Protein AF-A0A183B6N8-F1 (afdb_monomer_lite)

Foldseek 3Di:
DDDDPPPPDPVVVVVVVVVVVVVVVVVVVVLVVVLVVLVVVLVVLVVVLVVQLVVLVVLCPDPPPSNVVSVVSVVVSVVSVVVSVVSVVVSVVD

InterPro domains:
  IPR013606 IMD/I-BAR domain [PF08397] (22-91)
  IPR013606 IMD/I-BAR domain [PS51338] (1-94)
  IPR027267 AH/BAR domain superfamily [G3DSA:1.20.1270.60] (5-93)
  IPR027267 AH/BAR domain superfamily [SSF103657] (22-92)
  IPR030127 I-BAR domain containing protein MTSS1/MTSS2 [PTHR15708] (13-91)

pLDDT: mean 89.83, std 12.02, range [41.78, 97.88]

Structure (mmCIF, N/CA/C/O backbone):
data_AF-A0A183B6N8-F1
#
_entry.id   AF-A0A183B6N8-F1
#
loop_
_atom_site.group_PDB
_atom_site.id
_atom_site.type_symbol
_atom_site.label_atom_id
_atom_site.label_alt_id
_atom_site.label_comp_id
_atom_site.label_asym_id
_atom_site.label_entity_id
_atom_site.label_seq_id
_atom_site.pdbx_PDB_ins_code
_atom_site.Cartn_x
_atom_site.Cartn_y
_atom_site.Cartn_z
_atom_site.occupancy
_atom_site.B_iso_or_equiv
_atom_site.auth_seq_id
_atom_site.auth_comp_id
_atom_site.auth_asym_id
_atom_site.auth_atom_id
_atom_site.pdbx_PDB_model_num
ATOM 1 N N . MET A 1 1 ? -19.800 -35.097 45.215 1.00 41.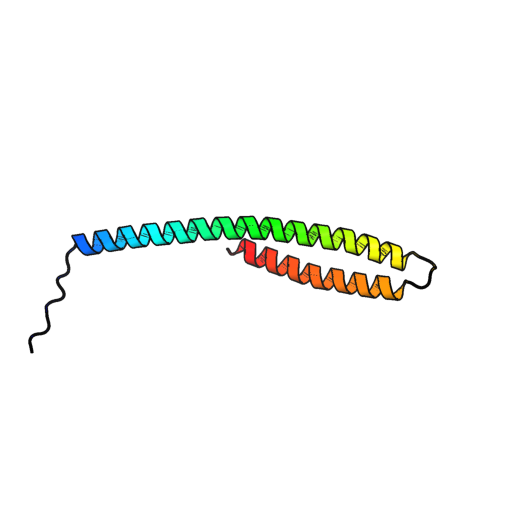78 1 MET A N 1
ATOM 2 C CA . MET A 1 1 ? -19.174 -34.107 44.311 1.00 41.78 1 MET A CA 1
ATOM 3 C C . MET A 1 1 ? -20.260 -33.145 43.850 1.00 41.78 1 MET A C 1
ATOM 5 O O . MET A 1 1 ? -21.082 -33.523 43.029 1.00 41.78 1 MET A O 1
ATOM 9 N N . ARG A 1 2 ? -20.374 -31.969 44.478 1.00 41.81 2 ARG A N 1
ATOM 10 C CA . ARG A 1 2 ? -21.447 -30.997 44.206 1.00 41.81 2 ARG A CA 1
ATOM 11 C C . ARG A 1 2 ? -20.911 -30.000 43.179 1.00 41.81 2 ARG A C 1
ATOM 13 O O . ARG A 1 2 ? -19.966 -29.284 43.490 1.00 41.81 2 ARG A O 1
ATOM 20 N N . ALA A 1 3 ? -21.450 -30.014 41.961 1.00 52.09 3 ALA A N 1
ATOM 21 C CA . ALA A 1 3 ? -21.128 -29.011 40.951 1.00 52.09 3 ALA A CA 1
ATOM 22 C C . ALA A 1 3 ? -21.458 -27.623 41.523 1.00 52.09 3 ALA A C 1
ATOM 24 O O . ALA A 1 3 ? -22.570 -27.406 42.012 1.00 52.09 3 ALA A O 1
ATOM 25 N N . ALA A 1 4 ? -20.475 -26.720 41.545 1.00 55.47 4 ALA A N 1
ATOM 26 C CA . ALA A 1 4 ? -20.685 -25.354 42.003 1.00 55.47 4 ALA A CA 1
ATOM 27 C C . ALA A 1 4 ? -21.736 -24.682 41.099 1.00 55.47 4 ALA A C 1
ATOM 29 O O . ALA A 1 4 ? -21.630 -24.796 39.875 1.00 55.47 4 ALA A O 1
ATOM 30 N N . PRO A 1 5 ? -22.757 -24.009 41.657 1.00 55.78 5 PRO A N 1
ATOM 31 C CA . PRO A 1 5 ? -23.705 -23.265 40.845 1.00 55.78 5 PRO A CA 1
ATOM 32 C C . PRO A 1 5 ? -22.947 -22.136 40.144 1.00 55.78 5 PRO A C 1
ATOM 34 O O . PRO A 1 5 ? -22.256 -21.354 40.795 1.00 55.78 5 PRO A O 1
ATOM 37 N N . VAL A 1 6 ? -23.059 -22.058 38.817 1.00 61.69 6 VAL A N 1
ATOM 38 C CA . VAL A 1 6 ? -22.576 -20.907 38.050 1.00 61.69 6 VAL A CA 1
ATOM 39 C C . VAL A 1 6 ? -23.412 -19.710 38.506 1.00 61.69 6 VAL A C 1
ATOM 41 O O . VAL A 1 6 ? -24.559 -19.555 38.093 1.00 61.69 6 VAL A O 1
ATOM 44 N N . SER A 1 7 ? -22.896 -18.909 39.438 1.00 61.16 7 SER A N 1
ATOM 45 C CA . SER A 1 7 ? -23.584 -17.717 39.920 1.00 61.16 7 SER A CA 1
ATOM 46 C C . SER A 1 7 ? -23.559 -16.660 38.818 1.00 61.16 7 SER A C 1
ATOM 48 O O . SER A 1 7 ? -22.571 -15.966 38.583 1.00 61.16 7 SER A O 1
ATOM 50 N N . PHE A 1 8 ? -24.670 -16.563 38.094 1.00 67.06 8 PHE A N 1
ATOM 51 C CA . PHE A 1 8 ? -24.933 -15.498 37.138 1.00 67.06 8 PHE A CA 1
ATOM 52 C C . PHE A 1 8 ? -25.068 -14.180 37.910 1.00 67.06 8 PHE A C 1
ATOM 54 O O . PHE A 1 8 ? -26.124 -13.870 38.457 1.00 67.06 8 PHE A O 1
ATOM 61 N N . SER A 1 9 ? -23.973 -13.429 38.022 1.00 84.44 9 SER A N 1
ATOM 62 C CA . SER A 1 9 ? -24.003 -12.081 38.584 1.00 84.44 9 SER A CA 1
ATOM 63 C C . SER A 1 9 ? -24.122 -11.070 37.451 1.00 84.44 9 SER A C 1
ATOM 65 O O . SER A 1 9 ? -23.210 -10.913 36.640 1.00 84.44 9 SER A O 1
ATOM 67 N N . PHE A 1 10 ? -25.238 -10.348 37.405 1.00 89.62 10 PHE A N 1
ATOM 68 C CA . PHE A 1 10 ? -25.482 -9.315 36.397 1.00 89.62 10 PHE A CA 1
ATOM 69 C C . PHE A 1 10 ? -24.348 -8.271 36.335 1.00 89.62 10 PHE A C 1
ATOM 71 O O . PHE A 1 10 ? -23.967 -7.807 35.260 1.00 89.62 10 PHE A O 1
ATOM 78 N N . THR A 1 11 ? -23.743 -7.942 37.480 1.00 91.00 11 THR A N 1
ATOM 79 C CA . THR A 1 11 ? -22.644 -6.970 37.562 1.00 91.00 11 THR A CA 1
ATOM 80 C C . THR A 1 11 ? -21.350 -7.474 36.924 1.00 91.00 11 THR A C 1
ATOM 82 O O . THR A 1 11 ? -20.657 -6.690 36.274 1.00 91.00 11 THR A O 1
ATOM 85 N N . SER A 1 12 ? -21.030 -8.769 37.042 1.00 90.38 12 SER A N 1
ATOM 86 C CA . SER A 1 12 ? -19.833 -9.339 36.408 1.00 90.38 12 SER A CA 1
ATOM 87 C C . SER A 1 12 ? -19.997 -9.429 34.893 1.00 90.38 12 SER A C 1
ATOM 89 O O . SER A 1 12 ? -19.066 -9.130 34.148 1.00 90.38 12 SER A O 1
ATOM 91 N N . GLN A 1 13 ? -21.201 -9.743 34.415 1.00 91.62 13 GLN A N 1
ATOM 92 C CA . GLN A 1 13 ? -21.498 -9.730 32.985 1.00 91.62 13 GLN A CA 1
ATOM 93 C C . GLN A 1 13 ? -21.437 -8.325 32.392 1.00 91.62 13 GLN A C 1
ATOM 95 O O . GLN A 1 13 ? -20.855 -8.145 31.326 1.00 91.62 13 GLN A O 1
ATOM 100 N N . LEU A 1 14 ? -21.968 -7.318 33.091 1.00 93.19 14 LEU A N 1
ATOM 101 C CA . LEU A 1 14 ? -21.832 -5.921 32.676 1.00 93.19 14 LEU A CA 1
ATOM 102 C C . LEU A 1 14 ? -20.364 -5.487 32.584 1.00 93.19 14 LEU A C 1
ATOM 104 O O . LEU A 1 14 ? -19.990 -4.805 31.630 1.00 93.19 14 LEU A O 1
ATOM 108 N N . ALA A 1 15 ? -19.527 -5.887 33.543 1.00 93.50 15 ALA A N 1
ATOM 109 C CA . ALA A 1 15 ? -18.093 -5.608 33.498 1.00 93.50 15 ALA A CA 1
ATOM 110 C C . ALA A 1 15 ? -17.422 -6.279 32.286 1.00 93.50 15 ALA A C 1
ATOM 112 O O . ALA A 1 15 ? -16.668 -5.629 31.561 1.00 93.50 15 ALA A O 1
ATOM 113 N N . ASN A 1 16 ? -17.761 -7.541 32.007 1.00 94.25 16 ASN A N 1
ATOM 114 C CA . ASN A 1 16 ? -17.248 -8.270 30.846 1.00 94.25 16 ASN A CA 1
ATOM 115 C C . ASN A 1 16 ? -17.671 -7.630 29.516 1.00 94.25 16 ASN A C 1
ATOM 117 O O . ASN A 1 16 ? -16.857 -7.531 28.599 1.00 94.25 16 ASN A O 1
ATOM 121 N N . LEU A 1 17 ? -18.917 -7.159 29.408 1.00 96.00 17 LEU A N 1
ATOM 122 C CA . LEU A 1 17 ? -19.410 -6.460 28.218 1.00 96.00 17 LEU A CA 1
ATOM 123 C C . LEU A 1 17 ? -18.656 -5.149 27.986 1.00 96.00 17 LEU A C 1
ATOM 125 O O . LEU A 1 17 ? -18.225 -4.887 26.866 1.00 96.00 17 LEU A O 1
ATOM 129 N N . LYS A 1 18 ? -18.431 -4.361 29.045 1.00 95.25 18 LYS A N 1
ATOM 130 C CA . LYS A 1 18 ? -17.631 -3.129 28.966 1.00 95.25 18 LYS A CA 1
ATOM 131 C C . LYS A 1 18 ? -16.202 -3.408 28.510 1.00 95.25 18 LYS A C 1
ATOM 133 O O . LYS A 1 18 ? -15.709 -2.720 27.626 1.00 95.25 18 LYS A O 1
ATOM 138 N N . ASN A 1 19 ? -15.565 -4.440 29.063 1.00 96.56 19 ASN A N 1
ATOM 139 C CA . ASN A 1 19 ? -14.228 -4.846 28.635 1.00 96.56 19 ASN A CA 1
ATOM 140 C C . ASN A 1 19 ? -14.211 -5.341 27.180 1.00 96.56 19 ASN A C 1
ATOM 142 O O . ASN A 1 19 ? -13.276 -5.090 26.435 1.00 96.56 19 ASN A O 1
ATOM 146 N N . THR A 1 20 ? -15.257 -6.037 26.741 1.00 97.25 20 THR A N 1
ATOM 147 C CA . THR A 1 20 ? -15.354 -6.487 25.346 1.00 97.25 20 THR A CA 1
ATOM 148 C C . THR A 1 20 ? -15.515 -5.300 24.395 1.00 97.25 20 THR A C 1
ATOM 150 O O . THR A 1 20 ? -14.910 -5.294 23.327 1.00 97.25 20 THR A O 1
ATOM 153 N N . LEU A 1 21 ? -16.275 -4.273 24.789 1.00 97.69 21 LEU A N 1
ATOM 154 C CA . LEU A 1 21 ? -16.430 -3.048 24.006 1.00 97.69 21 LEU A CA 1
ATOM 155 C C . LEU A 1 21 ? -15.093 -2.319 23.817 1.00 97.69 21 LEU A C 1
ATOM 157 O O . LEU A 1 21 ? -14.759 -1.969 22.690 1.00 97.69 21 LEU A O 1
ATOM 161 N N . THR A 1 22 ? -14.295 -2.163 24.876 1.00 97.44 22 THR A N 1
ATOM 162 C CA . THR A 1 22 ? -12.979 -1.509 24.770 1.00 97.44 22 THR A CA 1
ATOM 163 C C . THR A 1 22 ? -12.010 -2.292 23.881 1.00 97.44 22 THR A C 1
ATOM 165 O O . THR A 1 22 ? -11.240 -1.698 23.128 1.00 97.44 22 THR A O 1
ATOM 168 N N . LEU A 1 23 ? -12.066 -3.629 23.907 1.00 97.81 23 LEU A N 1
ATOM 169 C CA . LEU A 1 23 ? -11.287 -4.470 22.991 1.00 97.81 23 LEU A CA 1
ATOM 170 C C . LEU A 1 23 ? -11.715 -4.274 21.528 1.00 97.81 23 LEU A C 1
ATOM 172 O O . LEU A 1 23 ? -10.859 -4.195 20.647 1.00 97.81 23 LEU A O 1
ATOM 176 N N . TRP A 1 24 ? -13.018 -4.159 21.258 1.00 97.81 24 TRP A N 1
ATOM 177 C CA . TRP A 1 24 ? -13.517 -3.847 19.915 1.00 97.81 24 TRP A CA 1
ATOM 178 C C . TRP A 1 24 ? -13.065 -2.467 19.436 1.00 97.81 24 TRP A C 1
ATOM 180 O O . TRP A 1 24 ? -12.629 -2.336 18.293 1.00 97.81 24 TRP A O 1
ATOM 190 N N . GLU A 1 25 ? -13.111 -1.453 20.300 1.00 97.81 25 GLU A N 1
ATOM 191 C CA . GLU A 1 25 ? -12.618 -0.108 19.983 1.00 97.81 25 GLU A CA 1
ATOM 192 C C . GLU A 1 25 ? -11.121 -0.112 19.629 1.00 97.81 25 GLU A C 1
ATOM 194 O O . GLU A 1 25 ? -10.709 0.545 18.669 1.00 97.81 25 GLU A O 1
ATOM 199 N N . ASP A 1 26 ? -10.303 -0.893 20.341 1.00 97.69 26 ASP A N 1
ATOM 200 C CA . ASP A 1 26 ? -8.877 -1.052 20.033 1.00 97.69 26 ASP A CA 1
ATOM 201 C C . ASP A 1 26 ? -8.651 -1.723 18.665 1.00 97.69 26 ASP A C 1
ATOM 203 O O . ASP A 1 26 ? -7.831 -1.252 17.870 1.00 97.69 26 ASP A O 1
ATOM 207 N N . VAL A 1 27 ? -9.420 -2.769 18.339 1.00 97.75 27 VAL A N 1
ATOM 208 C CA . VAL A 1 27 ? -9.377 -3.416 17.014 1.00 97.75 27 VAL A CA 1
ATOM 209 C C . VAL A 1 27 ? -9.748 -2.425 15.912 1.00 97.75 27 VAL A C 1
ATOM 211 O O . VAL A 1 27 ? -9.028 -2.332 14.916 1.00 97.75 27 VAL A O 1
ATOM 214 N N . VAL A 1 28 ? -10.815 -1.642 16.092 1.00 97.12 28 VAL A N 1
ATOM 215 C CA . VAL A 1 28 ? -11.223 -0.604 15.132 1.00 97.12 28 VAL A CA 1
ATOM 216 C C . VAL A 1 28 ? -10.107 0.428 14.953 1.00 97.12 28 VAL A C 1
ATOM 218 O O . VAL A 1 28 ? -9.700 0.712 13.827 1.00 97.12 28 VAL A O 1
ATOM 221 N N . SER A 1 29 ? -9.537 0.936 16.047 1.00 97.69 29 SER A N 1
ATOM 222 C CA . SER A 1 29 ? -8.441 1.913 16.016 1.00 97.69 29 SER A CA 1
ATOM 223 C C . SER A 1 29 ? -7.210 1.393 15.265 1.00 97.69 29 SER A C 1
ATOM 225 O O . SER A 1 29 ? -6.642 2.083 14.412 1.00 97.69 29 SER A O 1
ATOM 227 N N . LYS A 1 30 ? -6.802 0.148 15.531 1.00 97.88 30 LYS A N 1
ATOM 228 C CA . LYS A 1 30 ? -5.671 -0.500 14.849 1.00 97.88 30 LYS A CA 1
ATOM 229 C C . LYS A 1 30 ? -5.956 -0.749 13.370 1.00 97.88 30 LYS A C 1
ATOM 231 O O . LYS A 1 30 ? -5.075 -0.518 12.543 1.00 97.88 30 LYS A O 1
ATOM 236 N N . THR A 1 31 ? -7.178 -1.148 13.033 1.00 97.31 31 THR A N 1
ATOM 237 C CA . THR A 1 31 ? -7.617 -1.371 11.648 1.00 97.31 31 THR A CA 1
ATOM 238 C C . THR A 1 31 ? -7.571 -0.075 10.840 1.00 97.31 31 THR A C 1
ATOM 240 O O . THR A 1 31 ? -6.998 -0.045 9.753 1.00 97.31 31 THR A O 1
ATOM 243 N N . MET A 1 32 ? -8.043 1.036 11.412 1.00 97.00 32 MET A N 1
ATOM 244 C CA . MET A 1 32 ? -7.963 2.354 10.772 1.00 97.00 32 MET A CA 1
ATOM 245 C C . MET A 1 32 ? -6.513 2.783 10.498 1.00 97.00 32 MET A C 1
ATOM 247 O O . MET A 1 32 ? -6.206 3.294 9.420 1.00 97.00 32 MET A O 1
ATOM 251 N N . LYS A 1 33 ? -5.594 2.538 11.444 1.00 97.38 33 LYS A N 1
ATOM 252 C CA . LYS A 1 33 ? -4.157 2.813 11.253 1.00 97.38 33 LYS A CA 1
ATOM 253 C C . LYS A 1 33 ? -3.554 1.950 10.146 1.00 97.38 33 LYS A C 1
ATOM 255 O O . LYS A 1 33 ? -2.788 2.460 9.330 1.00 97.38 33 LYS A O 1
ATOM 260 N N . LEU A 1 34 ? -3.914 0.667 10.102 1.00 96.25 34 LEU A N 1
ATOM 261 C CA . LEU A 1 34 ? -3.489 -0.249 9.047 1.00 96.25 34 LEU A CA 1
ATOM 262 C C . LEU A 1 34 ? -3.976 0.232 7.674 1.00 96.25 34 LEU A C 1
ATOM 264 O O . LEU A 1 34 ? -3.171 0.313 6.748 1.00 96.25 34 LEU A O 1
ATOM 268 N N . SER A 1 35 ? -5.252 0.613 7.562 1.00 96.00 35 SER A N 1
ATOM 269 C CA . SER A 1 35 ? -5.845 1.102 6.312 1.00 96.00 35 SER A CA 1
ATOM 270 C C . SER A 1 35 ? -5.149 2.374 5.802 1.00 96.00 35 SER A C 1
ATOM 272 O O . SER A 1 35 ? -4.823 2.510 4.617 1.00 96.00 35 SER A O 1
ATOM 274 N N . ALA A 1 36 ? -4.812 3.295 6.711 1.00 96.81 36 ALA A N 1
ATOM 275 C CA . ALA A 1 36 ? -4.044 4.492 6.375 1.00 96.81 36 ALA A CA 1
ATOM 276 C C . ALA A 1 36 ? -2.618 4.164 5.896 1.00 96.81 36 ALA A C 1
ATOM 278 O O . ALA A 1 36 ? -2.171 4.698 4.880 1.00 96.81 36 ALA A O 1
ATOM 279 N N . ALA A 1 37 ? -1.911 3.265 6.588 1.00 96.88 37 ALA A N 1
ATOM 280 C CA . ALA A 1 37 ? -0.560 2.858 6.206 1.00 96.88 37 ALA A CA 1
ATOM 281 C C . ALA A 1 37 ? -0.539 2.155 4.840 1.00 96.88 37 ALA A C 1
ATOM 283 O O . ALA A 1 37 ? 0.286 2.479 3.985 1.00 96.88 37 ALA A O 1
ATOM 284 N N . LEU A 1 38 ? -1.483 1.242 4.600 1.00 96.56 38 LEU A N 1
ATOM 285 C CA . LEU A 1 38 ? -1.637 0.554 3.320 1.00 96.56 38 LEU A CA 1
ATOM 286 C C . LEU A 1 38 ? -1.921 1.528 2.178 1.00 96.56 38 LEU A C 1
ATOM 288 O O . LEU A 1 38 ? -1.331 1.389 1.108 1.00 96.56 38 LEU A O 1
ATOM 292 N N . ARG A 1 39 ? -2.760 2.547 2.400 1.00 96.38 39 ARG A N 1
ATOM 293 C CA . ARG A 1 39 ? -2.998 3.603 1.406 1.00 96.38 39 ARG A CA 1
ATOM 294 C C . ARG A 1 39 ? -1.700 4.305 1.002 1.00 96.38 39 ARG A C 1
ATOM 296 O O . ARG A 1 39 ? -1.478 4.497 -0.194 1.00 96.38 39 ARG A O 1
ATOM 303 N N . THR A 1 40 ? -0.843 4.641 1.964 1.00 97.38 40 THR A N 1
ATOM 304 C CA . THR A 1 40 ? 0.473 5.237 1.692 1.00 97.38 40 THR A CA 1
ATOM 305 C C . THR A 1 40 ? 1.367 4.277 0.908 1.00 97.38 40 THR A C 1
ATOM 307 O O . THR A 1 40 ? 1.928 4.660 -0.114 1.00 97.38 40 THR A O 1
ATOM 310 N N . VAL A 1 41 ? 1.451 3.009 1.322 1.00 96.25 41 VAL A N 1
ATOM 311 C CA . VAL A 1 41 ? 2.254 1.985 0.629 1.00 96.25 41 VAL A CA 1
ATOM 312 C C . VAL A 1 41 ? 1.803 1.809 -0.823 1.00 96.25 41 VAL A C 1
ATOM 314 O O . VAL A 1 41 ? 2.638 1.775 -1.723 1.00 96.25 41 VAL A O 1
ATOM 317 N N . ILE A 1 42 ? 0.493 1.764 -1.074 1.00 96.25 42 ILE A N 1
ATOM 318 C CA . ILE A 1 42 ? -0.077 1.688 -2.425 1.00 96.25 42 ILE A CA 1
ATOM 319 C C . ILE A 1 42 ? 0.375 2.880 -3.279 1.00 96.25 42 ILE A C 1
ATOM 321 O O . ILE A 1 42 ? 0.751 2.695 -4.435 1.00 96.25 42 ILE A O 1
ATOM 325 N N . GLN A 1 43 ? 0.365 4.097 -2.726 1.00 96.69 43 GLN A N 1
ATOM 326 C CA . GLN A 1 43 ? 0.843 5.286 -3.439 1.00 96.69 43 GLN A CA 1
ATOM 327 C C . GLN A 1 43 ? 2.346 5.209 -3.738 1.00 96.69 43 GLN A C 1
ATOM 329 O O . GLN A 1 43 ? 2.761 5.545 -4.846 1.00 96.69 43 GLN A O 1
ATOM 334 N N . CYS A 1 44 ? 3.153 4.722 -2.792 1.00 96.94 44 CYS A N 1
ATOM 335 C CA . CYS A 1 44 ? 4.584 4.510 -3.001 1.00 96.94 44 CYS A CA 1
ATOM 336 C C . CYS A 1 44 ? 4.857 3.482 -4.110 1.00 96.94 44 CYS A C 1
ATOM 338 O O . CYS A 1 44 ? 5.701 3.734 -4.968 1.00 96.94 44 CYS A O 1
ATOM 340 N N . ILE A 1 45 ? 4.125 2.361 -4.133 1.00 95.62 45 ILE A N 1
ATOM 341 C CA . ILE A 1 45 ? 4.230 1.344 -5.192 1.00 95.62 45 ILE A CA 1
ATOM 342 C C . ILE A 1 45 ? 3.875 1.960 -6.548 1.00 95.62 45 ILE A C 1
ATOM 344 O O . ILE A 1 45 ? 4.644 1.821 -7.496 1.00 95.62 45 ILE A O 1
ATOM 348 N N . ALA A 1 46 ? 2.758 2.686 -6.638 1.00 95.50 46 ALA A N 1
ATOM 349 C CA . ALA A 1 46 ? 2.338 3.330 -7.881 1.00 95.50 46 ALA A CA 1
ATOM 350 C C . ALA A 1 46 ? 3.411 4.296 -8.420 1.00 95.50 46 ALA A C 1
ATOM 352 O O . ALA A 1 46 ? 3.772 4.222 -9.595 1.00 95.50 46 ALA A O 1
ATOM 353 N N . GLY A 1 47 ? 3.972 5.148 -7.553 1.00 96.50 47 GLY A N 1
ATOM 354 C CA . GLY A 1 47 ? 5.043 6.078 -7.924 1.00 96.50 47 GLY A CA 1
ATOM 355 C C . GLY A 1 47 ? 6.332 5.372 -8.358 1.00 96.50 47 GLY A C 1
ATOM 356 O O . GLY A 1 47 ? 6.944 5.761 -9.354 1.00 96.50 47 GLY A O 1
ATOM 357 N N . PHE A 1 48 ? 6.719 4.294 -7.668 1.00 95.88 48 PHE A N 1
ATOM 358 C CA . PHE A 1 48 ? 7.854 3.456 -8.063 1.00 95.88 48 PHE A CA 1
ATOM 359 C C . PHE A 1 48 ? 7.653 2.850 -9.458 1.00 95.88 48 PHE A C 1
ATOM 361 O O . PHE A 1 48 ? 8.536 2.966 -10.307 1.00 95.88 48 PHE A O 1
ATOM 368 N N . LEU A 1 49 ? 6.486 2.253 -9.724 1.00 96.62 49 LEU A N 1
ATOM 369 C CA . LEU A 1 49 ? 6.186 1.631 -11.016 1.00 96.62 49 LEU A CA 1
ATOM 370 C C . LEU A 1 49 ? 6.107 2.654 -12.153 1.00 96.62 49 LEU A C 1
ATOM 372 O O . LEU A 1 49 ? 6.491 2.342 -13.277 1.00 96.62 49 LEU A O 1
ATOM 376 N N . GLU A 1 50 ? 5.646 3.877 -11.884 1.00 95.81 50 GLU A N 1
ATOM 377 C CA . GLU A 1 50 ? 5.673 4.963 -12.868 1.00 95.81 50 GLU A CA 1
ATOM 378 C C . GLU A 1 50 ? 7.111 5.350 -13.241 1.00 95.81 50 GLU A C 1
ATOM 380 O O . GLU A 1 50 ? 7.446 5.426 -14.425 1.00 95.81 50 GLU A O 1
ATOM 385 N N . ALA A 1 51 ? 7.980 5.553 -12.247 1.00 96.44 51 ALA A N 1
ATOM 386 C CA . ALA A 1 51 ? 9.387 5.859 -12.488 1.00 96.44 51 ALA A CA 1
ATOM 387 C C . ALA A 1 51 ? 10.096 4.712 -13.227 1.00 96.44 51 ALA A C 1
ATOM 389 O O . ALA A 1 51 ? 10.838 4.949 -14.180 1.00 96.44 51 ALA A O 1
ATOM 390 N N . PHE A 1 52 ? 9.822 3.467 -12.836 1.00 93.38 52 PHE A N 1
ATOM 391 C CA . PHE A 1 52 ? 10.392 2.284 -13.474 1.00 93.38 52 PHE A CA 1
ATOM 392 C C . PHE A 1 52 ? 9.935 2.139 -14.932 1.00 93.38 52 PHE A C 1
ATOM 394 O O . PHE A 1 52 ? 10.746 1.821 -15.803 1.00 93.38 52 PHE A O 1
ATOM 401 N N . GLN A 1 53 ? 8.665 2.441 -15.228 1.00 95.56 53 GLN A N 1
ATOM 402 C CA . GLN A 1 53 ? 8.148 2.422 -16.595 1.00 95.56 53 GLN A CA 1
ATOM 403 C C . GLN A 1 53 ? 8.815 3.487 -17.477 1.00 95.56 53 GLN A C 1
ATOM 405 O O . GLN A 1 53 ? 9.171 3.176 -18.606 1.00 95.56 53 GLN A O 1
ATOM 410 N N . LYS A 1 54 ? 9.099 4.693 -16.960 1.00 94.94 54 LYS A N 1
ATOM 411 C CA . LYS A 1 54 ? 9.859 5.717 -17.711 1.00 94.94 54 LYS A CA 1
ATOM 412 C C . LYS A 1 54 ? 11.239 5.209 -18.142 1.00 94.94 54 LYS A C 1
ATOM 414 O O . LYS A 1 54 ? 11.686 5.491 -19.253 1.00 94.94 54 LYS A O 1
ATOM 419 N N . ILE A 1 55 ? 11.908 4.434 -17.283 1.00 93.50 55 ILE A N 1
ATOM 420 C CA . ILE A 1 55 ? 13.190 3.797 -17.623 1.00 93.50 55 ILE A CA 1
ATOM 421 C C . ILE A 1 55 ? 12.981 2.711 -18.687 1.00 93.50 55 ILE A C 1
ATOM 423 O O . ILE A 1 55 ? 13.751 2.644 -19.644 1.00 93.50 55 ILE A O 1
ATOM 427 N N . ALA A 1 56 ? 11.933 1.893 -18.556 1.00 93.62 56 ALA A N 1
ATOM 428 C CA . ALA A 1 56 ? 11.593 0.862 -19.536 1.00 93.62 56 ALA A CA 1
ATOM 429 C C . ALA A 1 56 ? 11.325 1.452 -20.933 1.00 93.62 56 ALA A C 1
ATOM 431 O O . ALA A 1 56 ? 11.837 0.937 -21.929 1.00 93.62 56 ALA A O 1
ATOM 432 N N . ASP A 1 57 ? 10.584 2.558 -20.996 1.00 92.75 57 ASP A N 1
ATOM 433 C CA . ASP A 1 57 ? 10.248 3.257 -22.236 1.00 92.75 57 ASP A CA 1
ATOM 434 C C . ASP A 1 57 ? 11.499 3.877 -22.876 1.00 92.75 57 ASP A C 1
ATOM 436 O O . ASP A 1 57 ? 11.702 3.763 -24.085 1.00 92.75 57 ASP A O 1
ATOM 440 N N . SER A 1 58 ? 12.394 4.455 -22.064 1.00 92.19 58 SER A N 1
ATOM 441 C CA . SER A 1 58 ? 13.697 4.956 -22.522 1.00 92.19 58 SER A CA 1
ATOM 442 C C . SER A 1 58 ? 14.574 3.835 -23.096 1.00 92.19 58 SER A C 1
ATOM 444 O O . SER A 1 58 ? 15.125 3.968 -24.190 1.00 92.19 58 SER A O 1
ATOM 446 N N . ALA A 1 59 ? 14.645 2.685 -22.417 1.00 90.50 59 ALA A N 1
ATOM 447 C CA . ALA A 1 59 ? 15.372 1.514 -22.904 1.00 90.50 59 ALA A CA 1
ATOM 448 C C . ALA A 1 59 ? 14.790 0.989 -24.230 1.00 90.50 59 ALA A C 1
ATOM 450 O O . ALA A 1 59 ? 15.546 0.642 -25.140 1.00 90.50 59 ALA A O 1
ATOM 451 N N . TYR A 1 60 ? 13.460 0.992 -24.369 1.00 88.38 60 TYR A N 1
ATOM 452 C CA . TYR A 1 60 ? 12.768 0.570 -25.588 1.00 88.38 60 TYR A CA 1
ATOM 453 C C . TYR A 1 60 ? 12.960 1.541 -26.763 1.00 88.38 60 TYR A C 1
ATOM 455 O O . TYR A 1 60 ? 13.100 1.099 -27.904 1.00 88.38 60 TYR A O 1
ATOM 463 N N . GLY A 1 61 ? 12.976 2.849 -26.490 1.00 83.19 61 GLY A N 1
ATOM 464 C CA . GLY A 1 61 ? 13.211 3.902 -27.482 1.00 83.19 61 GLY A CA 1
ATOM 465 C C . GLY A 1 61 ? 14.682 4.084 -27.869 1.00 83.19 61 GLY A C 1
ATOM 466 O O . GLY A 1 61 ? 14.972 4.717 -28.882 1.00 83.19 61 GLY A O 1
ATOM 467 N N . SER A 1 62 ? 15.620 3.532 -27.091 1.00 77.50 62 SER A N 1
ATOM 468 C CA . SER A 1 62 ? 17.050 3.617 -27.390 1.00 77.50 62 SER A CA 1
ATOM 469 C C . SER A 1 62 ? 17.442 2.697 -28.558 1.00 77.50 62 SER A C 1
ATOM 471 O O . SER A 1 62 ? 17.149 1.500 -28.565 1.00 77.50 62 SER A O 1
ATOM 473 N N . ASN A 1 63 ? 18.193 3.226 -29.530 1.00 70.56 63 ASN A N 1
ATOM 474 C CA . ASN A 1 63 ? 18.788 2.436 -30.623 1.00 70.56 63 ASN A CA 1
ATOM 475 C C . ASN A 1 63 ? 20.012 1.610 -30.166 1.00 70.56 63 ASN A C 1
ATOM 477 O O . ASN A 1 63 ? 20.744 1.064 -30.985 1.00 70.56 63 ASN A O 1
ATOM 481 N N . CYS A 1 64 ? 20.234 1.504 -28.853 1.00 77.00 64 CYS A N 1
ATOM 482 C CA . CYS A 1 64 ? 21.414 0.901 -28.235 1.00 77.00 64 CYS A CA 1
ATOM 483 C C . CYS A 1 64 ? 21.279 -0.617 -28.000 1.00 77.00 64 CYS A C 1
ATOM 485 O O . CYS A 1 64 ? 22.047 -1.186 -27.232 1.00 77.00 64 CYS A O 1
ATOM 487 N N . GLY A 1 65 ? 20.273 -1.278 -28.586 1.00 81.94 65 GLY A N 1
ATOM 488 C CA . GLY A 1 65 ? 20.032 -2.716 -28.395 1.00 81.94 65 GLY A CA 1
ATOM 489 C C . GLY A 1 65 ? 19.330 -3.097 -27.082 1.00 81.94 65 GLY A C 1
ATOM 490 O O . GLY A 1 65 ? 19.173 -4.277 -26.797 1.00 81.94 65 GLY A O 1
ATOM 491 N N . LEU A 1 66 ? 18.840 -2.131 -26.295 1.00 88.62 66 LEU A N 1
ATOM 492 C CA . LEU A 1 66 ? 18.180 -2.375 -24.998 1.00 88.62 66 LEU A CA 1
ATOM 493 C C . LEU A 1 66 ? 16.670 -2.666 -25.103 1.00 88.62 66 LEU A C 1
ATOM 495 O O . LEU A 1 66 ? 15.962 -2.700 -24.095 1.00 88.62 66 LEU A O 1
ATOM 499 N N . ARG A 1 67 ? 16.152 -2.895 -26.315 1.00 90.12 67 ARG A N 1
ATOM 500 C CA . ARG A 1 67 ? 14.706 -3.041 -26.564 1.00 90.12 67 ARG A CA 1
ATOM 501 C C . ARG A 1 67 ? 14.091 -4.227 -25.823 1.00 90.12 67 ARG A C 1
ATOM 503 O O . ARG A 1 67 ? 13.006 -4.103 -25.254 1.00 90.12 67 ARG A O 1
ATOM 510 N N . GLU A 1 68 ? 14.786 -5.361 -25.794 1.00 90.00 68 GLU A N 1
ATOM 511 C CA . GLU A 1 68 ? 14.326 -6.551 -25.068 1.00 90.00 68 GLU A CA 1
ATOM 512 C C . GLU A 1 68 ? 14.311 -6.325 -23.554 1.00 90.00 68 GLU A C 1
ATOM 514 O O . GLU A 1 68 ? 13.361 -6.729 -22.881 1.00 90.00 68 GLU A O 1
ATOM 519 N N . LEU A 1 69 ? 15.306 -5.603 -23.028 1.00 90.06 69 LEU A N 1
ATOM 520 C CA . LEU A 1 69 ? 15.346 -5.205 -21.623 1.00 90.06 69 LEU A CA 1
ATOM 521 C C . LEU A 1 69 ? 14.141 -4.320 -21.273 1.00 90.06 69 LEU A C 1
ATOM 523 O O . LEU A 1 69 ? 13.424 -4.626 -20.322 1.00 90.06 69 LEU A O 1
ATOM 527 N N . GLY A 1 70 ? 13.850 -3.293 -22.080 1.00 91.12 70 GLY A N 1
ATOM 528 C CA . GLY A 1 70 ? 12.666 -2.442 -21.898 1.00 91.12 70 GLY A CA 1
ATOM 529 C C . GLY A 1 70 ? 11.346 -3.228 -21.942 1.00 91.12 70 GLY A C 1
ATOM 530 O O . GLY A 1 70 ? 10.445 -3.001 -21.129 1.00 91.12 70 GLY A O 1
ATOM 531 N N . SER A 1 71 ? 11.243 -4.232 -22.821 1.00 92.31 71 SER A N 1
ATOM 532 C CA . SER A 1 71 ? 10.085 -5.138 -22.872 1.00 92.31 71 SER A CA 1
ATOM 533 C C . SER A 1 71 ? 9.951 -5.998 -21.606 1.00 92.31 71 SER A C 1
ATOM 535 O O . SER A 1 71 ? 8.851 -6.139 -21.060 1.00 92.31 71 SER A O 1
ATOM 537 N N . CYS A 1 72 ? 11.055 -6.555 -21.097 1.00 93.62 72 CYS A N 1
ATOM 538 C CA . CYS A 1 72 ? 11.079 -7.286 -19.826 1.00 93.62 72 CYS A CA 1
ATOM 539 C C . CYS A 1 72 ? 10.648 -6.396 -18.651 1.00 93.62 72 CYS A C 1
ATOM 541 O O . CYS A 1 72 ? 9.824 -6.812 -17.836 1.00 93.62 72 CYS A O 1
ATOM 543 N N . MET A 1 73 ? 11.149 -5.161 -18.595 1.00 93.06 73 MET A N 1
ATOM 544 C CA . MET A 1 73 ? 10.798 -4.192 -17.556 1.00 93.06 73 MET A CA 1
ATOM 545 C C . MET A 1 73 ? 9.316 -3.802 -17.610 1.00 93.06 73 MET A C 1
ATOM 547 O O . MET A 1 73 ? 8.654 -3.761 -16.577 1.00 93.06 73 MET A O 1
ATOM 551 N N . THR A 1 74 ? 8.757 -3.608 -18.806 1.00 93.81 74 THR A N 1
ATOM 552 C CA . THR A 1 74 ? 7.323 -3.317 -18.973 1.00 93.81 74 THR A CA 1
ATOM 553 C C . THR A 1 74 ? 6.455 -4.478 -18.480 1.00 93.81 74 THR A C 1
ATOM 555 O O . THR A 1 74 ? 5.468 -4.270 -17.772 1.00 93.81 74 THR A O 1
ATOM 558 N N . ARG A 1 75 ? 6.837 -5.727 -18.786 1.00 94.69 75 ARG A N 1
ATOM 559 C CA . ARG A 1 75 ? 6.147 -6.920 -18.261 1.00 94.69 75 ARG A CA 1
ATOM 560 C C . ARG A 1 75 ? 6.199 -6.990 -16.737 1.00 94.69 75 ARG A C 1
ATOM 562 O O . ARG A 1 75 ? 5.194 -7.326 -16.112 1.00 94.69 75 ARG A O 1
ATOM 569 N N . PHE A 1 76 ? 7.341 -6.645 -16.145 1.00 93.75 76 PHE A N 1
ATOM 570 C CA . PHE A 1 76 ? 7.473 -6.526 -14.696 1.00 93.75 76 PHE A CA 1
ATOM 571 C C . PHE A 1 76 ? 6.513 -5.466 -14.128 1.00 93.75 76 PHE A C 1
ATOM 573 O O . PHE A 1 76 ? 5.729 -5.788 -13.237 1.00 93.75 76 PHE A O 1
ATOM 580 N N . CYS A 1 77 ? 6.473 -4.256 -14.700 1.00 93.88 77 CYS A N 1
ATOM 581 C CA . CYS A 1 77 ? 5.550 -3.199 -14.270 1.00 93.88 77 CYS A CA 1
ATOM 582 C C . CYS A 1 77 ? 4.082 -3.637 -14.308 1.00 93.88 77 CYS A C 1
ATOM 584 O O . CYS A 1 77 ? 3.341 -3.395 -13.357 1.00 93.88 77 CYS A O 1
ATOM 586 N N . LEU A 1 78 ? 3.645 -4.295 -15.385 1.00 92.50 78 LEU A N 1
ATOM 587 C CA . LEU A 1 78 ? 2.267 -4.782 -15.510 1.00 92.50 78 LEU A CA 1
ATOM 588 C C . LEU A 1 78 ? 1.921 -5.822 -14.437 1.00 92.50 78 LEU A C 1
ATOM 590 O O . LEU A 1 78 ? 0.826 -5.783 -13.873 1.00 92.50 78 LEU A O 1
ATOM 594 N N . ARG A 1 79 ? 2.857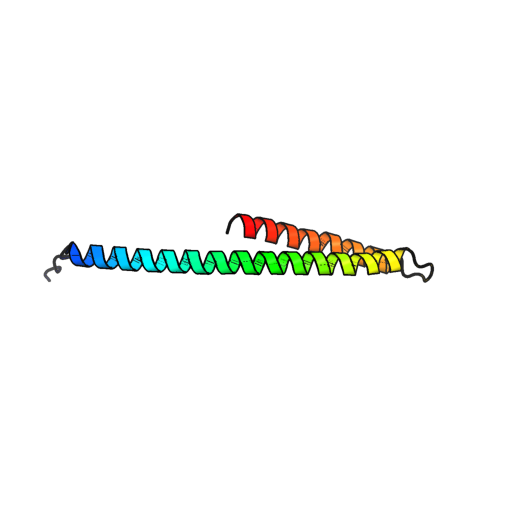 -6.722 -14.119 1.00 93.75 79 ARG A N 1
ATOM 595 C CA . ARG A 1 79 ? 2.682 -7.718 -13.056 1.00 93.75 79 ARG A CA 1
ATOM 596 C C . ARG A 1 79 ? 2.544 -7.060 -11.683 1.00 93.75 79 ARG A C 1
ATOM 598 O O . ARG A 1 79 ? 1.616 -7.389 -10.945 1.00 93.75 79 ARG A O 1
ATOM 605 N N . GLU A 1 80 ? 3.417 -6.109 -11.363 1.00 93.62 80 GLU A N 1
ATOM 606 C CA . GLU A 1 80 ? 3.402 -5.417 -10.070 1.00 93.62 80 GLU A CA 1
ATOM 607 C C . GLU A 1 80 ? 2.204 -4.465 -9.919 1.00 93.62 80 GLU A C 1
ATOM 609 O O . GLU A 1 80 ? 1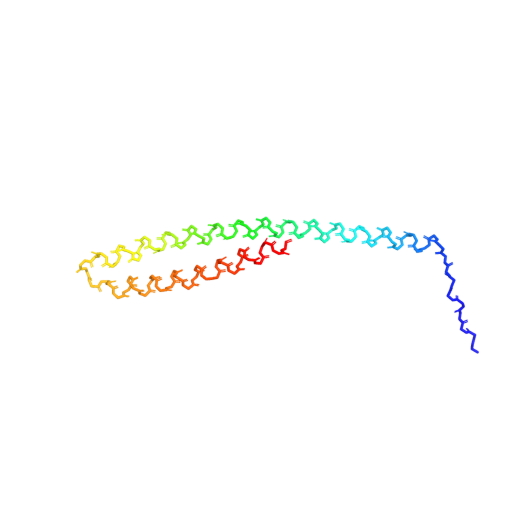.649 -4.340 -8.828 1.00 93.62 80 GLU A O 1
ATOM 614 N N . ARG A 1 81 ? 1.686 -3.890 -11.015 1.00 93.31 81 ARG A N 1
ATOM 615 C CA . ARG A 1 81 ? 0.383 -3.190 -11.005 1.00 93.31 81 ARG A CA 1
ATOM 616 C C . ARG A 1 81 ? -0.771 -4.121 -10.618 1.00 93.31 81 ARG A C 1
ATOM 618 O O . ARG A 1 81 ? -1.743 -3.691 -9.997 1.00 93.31 81 ARG A O 1
ATOM 625 N N . GLY A 1 82 ? -0.664 -5.412 -10.936 1.00 92.06 82 GLY A N 1
ATOM 626 C CA . GLY A 1 82 ? -1.591 -6.433 -10.450 1.00 92.06 82 GLY A CA 1
ATOM 627 C C . GLY A 1 82 ? -1.546 -6.588 -8.925 1.00 92.06 82 GLY A C 1
ATOM 628 O O . GLY A 1 82 ? -2.594 -6.680 -8.284 1.00 92.06 82 GLY A O 1
ATOM 629 N N . LEU A 1 83 ? -0.350 -6.559 -8.326 1.00 91.25 83 LEU A N 1
ATOM 630 C CA . LEU A 1 83 ? -0.174 -6.564 -6.870 1.00 91.25 83 LEU A CA 1
ATOM 631 C C . LEU A 1 83 ? -0.763 -5.297 -6.238 1.00 91.25 83 LEU A C 1
ATOM 633 O O . LEU A 1 83 ? -1.527 -5.401 -5.277 1.00 91.25 83 LEU A O 1
ATOM 637 N N . GLU A 1 84 ? -0.491 -4.123 -6.813 1.00 94.06 84 GLU A N 1
ATOM 638 C CA . GLU A 1 84 ? -1.072 -2.848 -6.372 1.00 94.06 84 GLU A CA 1
ATOM 639 C C . GLU A 1 84 ? -2.612 -2.906 -6.339 1.00 94.06 84 GLU A C 1
ATOM 641 O O . GLU A 1 84 ? -3.237 -2.527 -5.346 1.00 94.06 84 GLU A O 1
ATOM 646 N N . SER A 1 85 ? -3.241 -3.435 -7.393 1.00 93.50 85 SER A N 1
ATOM 647 C CA . SER A 1 85 ? -4.703 -3.556 -7.484 1.00 93.50 85 SER A CA 1
ATOM 648 C C . SER A 1 85 ? -5.289 -4.474 -6.403 1.00 93.50 85 SER A C 1
ATOM 650 O O . SER A 1 85 ? -6.318 -4.166 -5.786 1.00 93.50 85 SER A O 1
ATOM 652 N N .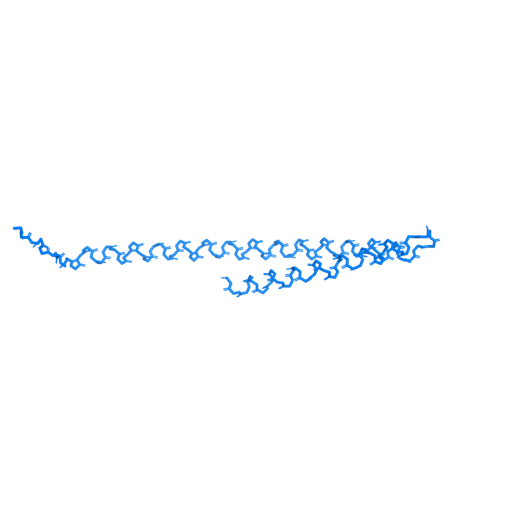 ARG A 1 86 ? -4.599 -5.578 -6.093 1.00 94.00 86 ARG A N 1
ATOM 653 C CA . ARG A 1 86 ? -4.989 -6.483 -5.002 1.00 94.00 86 ARG A CA 1
ATOM 654 C C . ARG A 1 86 ? -4.884 -5.800 -3.639 1.00 94.00 86 ARG A C 1
ATOM 656 O O . ARG A 1 86 ? -5.800 -5.945 -2.833 1.00 94.00 86 ARG A O 1
ATOM 663 N N . LEU A 1 87 ? -3.834 -5.010 -3.403 1.00 93.19 87 LEU A N 1
ATOM 664 C CA . LEU A 1 87 ? -3.693 -4.221 -2.176 1.00 93.19 87 LEU A CA 1
ATOM 665 C C . LEU A 1 87 ? -4.789 -3.156 -2.050 1.00 93.19 87 LEU A C 1
ATOM 667 O O . LEU A 1 87 ? -5.372 -3.018 -0.979 1.00 93.19 87 LEU A O 1
ATOM 671 N N . ARG A 1 88 ? -5.136 -2.452 -3.137 1.00 93.19 88 ARG A N 1
ATOM 672 C CA . ARG A 1 88 ? -6.264 -1.496 -3.153 1.00 93.19 88 ARG A CA 1
ATOM 673 C C . ARG A 1 88 ? -7.590 -2.158 -2.816 1.00 93.19 88 ARG A C 1
ATOM 675 O O . ARG A 1 88 ? -8.406 -1.568 -2.114 1.00 93.19 88 ARG A O 1
ATOM 682 N N . THR A 1 89 ? -7.799 -3.362 -3.335 1.00 94.19 89 THR A N 1
ATOM 683 C CA . THR A 1 89 ? -8.999 -4.155 -3.078 1.00 94.19 89 THR A CA 1
ATOM 684 C C . THR A 1 89 ? -9.063 -4.546 -1.605 1.00 94.19 89 THR A C 1
ATOM 686 O O . THR A 1 89 ? -10.050 -4.245 -0.945 1.00 94.19 89 THR A O 1
ATOM 689 N N . PHE A 1 90 ? -7.984 -5.112 -1.057 1.00 92.06 90 PHE A N 1
ATOM 690 C CA . PHE A 1 90 ? -7.888 -5.443 0.367 1.00 92.06 90 PHE A CA 1
ATOM 691 C C . PHE A 1 90 ? -8.125 -4.220 1.264 1.00 92.06 90 PHE A C 1
ATOM 693 O O . PHE A 1 90 ? -8.971 -4.270 2.148 1.00 92.06 90 PHE A O 1
ATOM 700 N N . ASN A 1 91 ? -7.473 -3.091 0.970 1.00 93.69 91 ASN A N 1
ATOM 701 C CA . ASN A 1 91 ? -7.606 -1.850 1.736 1.00 93.69 91 ASN A CA 1
ATOM 702 C C . ASN A 1 91 ? -9.001 -1.205 1.674 1.00 93.69 91 ASN A C 1
ATOM 704 O O . ASN A 1 91 ? -9.280 -0.274 2.416 1.00 93.69 91 ASN A O 1
ATOM 708 N N . ARG A 1 92 ? -9.857 -1.623 0.736 1.00 88.75 92 ARG A N 1
ATOM 709 C CA . ARG A 1 92 ? -11.255 -1.177 0.670 1.00 88.75 92 ARG A CA 1
ATOM 710 C C . ARG A 1 92 ? -12.153 -1.985 1.609 1.00 88.75 92 ARG A C 1
ATOM 712 O O . ARG A 1 92 ? -13.190 -1.480 2.022 1.00 88.75 92 ARG A O 1
ATOM 719 N N . TYR A 1 93 ? -11.786 -3.237 1.877 1.00 86.94 93 TYR A N 1
ATOM 720 C CA . T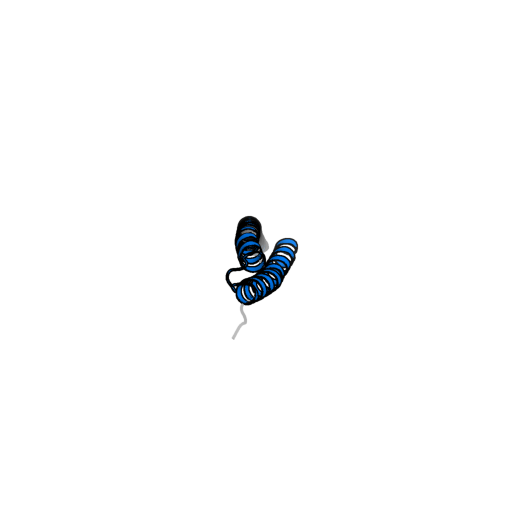YR A 1 93 ? -12.559 -4.163 2.709 1.00 86.94 93 TYR A CA 1
ATOM 721 C C . TYR A 1 93 ? -12.142 -4.156 4.182 1.00 86.94 93 TYR A C 1
ATOM 723 O O . TYR A 1 93 ? -12.847 -4.739 5.004 1.00 86.94 93 TYR A O 1
ATOM 731 N N . VAL A 1 94 ? -11.003 -3.534 4.486 1.00 81.19 94 VAL A N 1
ATOM 732 C CA . VAL A 1 94 ? -10.450 -3.338 5.830 1.00 81.19 94 VAL A CA 1
ATOM 733 C C . VAL A 1 94 ? -10.671 -1.897 6.255 1.00 81.19 94 VAL A C 1
ATOM 735 O O . VAL A 1 94 ? -11.259 -1.708 7.338 1.00 81.19 94 VAL A O 1
#

Organism: NCBI:txid27848

Secondary st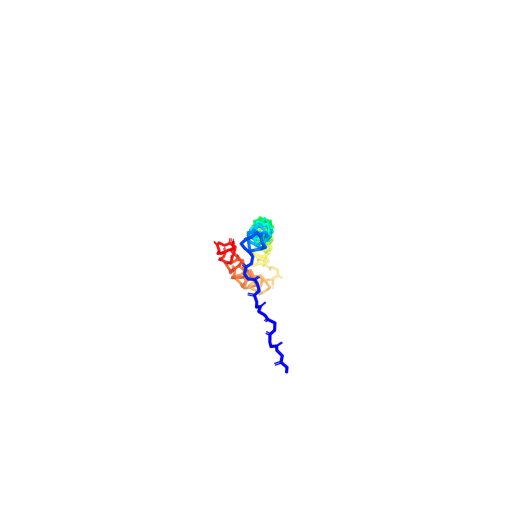ructure (DSSP, 8-state):
--PPP----HHHHHHHHHHHHHHHHHHHHHHHHHHHHHHHHHHHHHHHHHHHHHHHHHHHH-SSS-HHHHHHHHHHHHHHHHHHHHHHHHHHH-

Sequence (94 aa):
MRAAPVSFSFTSQLANLKNTLTLWEDVVSKTMKLSAALRTVIQCIAGFLEAFQKIADSAYGSNCGLRELGSCMTRFCLRERGLESRLRTFNRYV

Radius of gyration: 26.45 Å; chains: 1; bounding box: 47×40×75 Å